Protein AF-A0A2S6UMK9-F1 (afdb_monomer_lite)

Secondary structure (DSSP, 8-state):
-HHHHHHHHHHHHHT--------------------EEE--SS-SEEEEEE--TT-S--TTS----HHHHHHHHHHTTTEEEEEE--SSGGGSS-HHHHS---

Radius of gyration: 27.1 Å; chains: 1; bounding box: 33×62×70 Å

pLDDT: mean 73.05, std 16.03, range [45.28, 96.38]

Structure (mmCIF, N/CA/C/O backbone):
data_AF-A0A2S6UMK9-F1
#
_entry.id   AF-A0A2S6UMK9-F1
#
loop_
_atom_site.group_PDB
_atom_site.id
_atom_site.type_symbol
_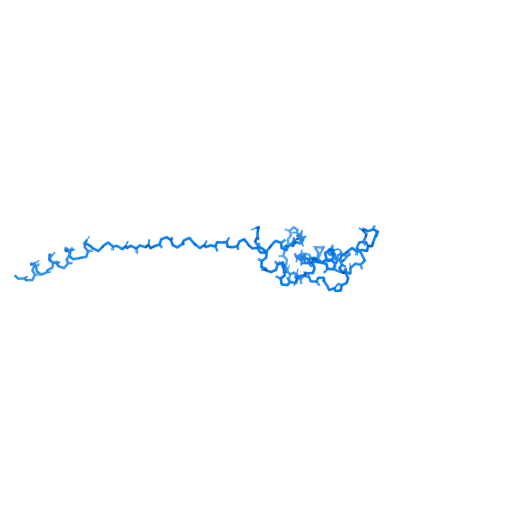atom_site.label_atom_id
_atom_site.label_alt_id
_atom_site.label_comp_id
_atom_site.label_asym_id
_atom_site.label_entity_id
_atom_site.label_seq_id
_atom_site.pdbx_PDB_ins_code
_atom_site.Cartn_x
_atom_site.Cartn_y
_atom_site.Cartn_z
_atom_site.occupancy
_atom_site.B_iso_or_equiv
_atom_site.auth_seq_id
_atom_site.auth_comp_id
_atom_site.auth_asym_id
_atom_site.auth_atom_id
_atom_site.pdbx_PDB_model_num
ATOM 1 N N . MET A 1 1 ? 13.849 49.118 50.073 1.00 61.38 1 MET A N 1
ATOM 2 C CA . MET A 1 1 ? 14.836 48.346 49.279 1.00 61.38 1 MET A CA 1
ATOM 3 C C . MET A 1 1 ? 14.235 47.095 48.632 1.00 61.38 1 MET A C 1
ATOM 5 O O . MET A 1 1 ? 14.249 47.032 47.413 1.00 61.38 1 MET A O 1
ATOM 9 N N . LYS A 1 2 ? 13.611 46.161 49.377 1.00 71.25 2 LYS A N 1
ATOM 10 C CA . LYS A 1 2 ? 12.993 44.938 48.800 1.00 71.25 2 LYS A CA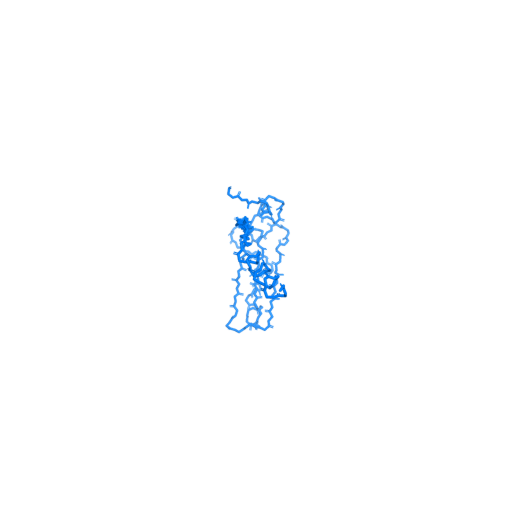 1
ATOM 11 C C . LYS A 1 2 ? 11.982 45.193 47.661 1.00 71.25 2 LYS A C 1
ATOM 13 O O . LYS A 1 2 ? 12.014 44.495 46.659 1.00 71.25 2 LYS A O 1
ATOM 18 N N . LYS A 1 3 ? 11.135 46.227 47.774 1.00 75.19 3 LYS A N 1
ATOM 19 C CA . LYS A 1 3 ? 10.144 46.592 46.736 1.00 75.19 3 LYS A CA 1
ATOM 20 C C . LYS A 1 3 ? 10.776 47.075 45.420 1.00 75.19 3 LYS A C 1
ATOM 22 O O . LYS A 1 3 ? 10.290 46.716 44.358 1.00 75.19 3 LYS A O 1
ATOM 27 N N . ILE 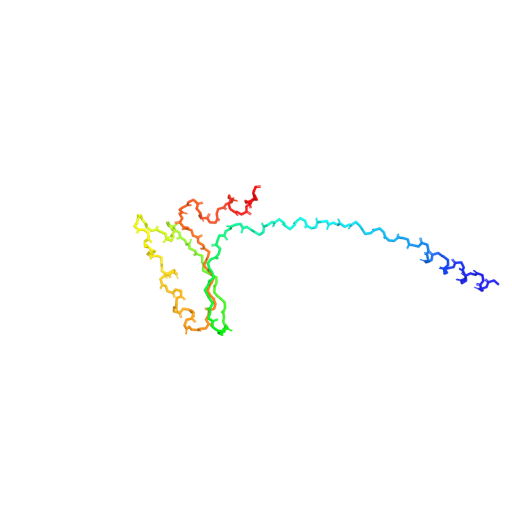A 1 4 ? 11.876 47.832 45.497 1.00 85.06 4 ILE A N 1
ATOM 28 C CA . ILE A 1 4 ? 12.653 48.251 44.316 1.00 85.06 4 ILE A CA 1
ATOM 29 C C . ILE A 1 4 ? 13.287 47.036 43.635 1.00 85.06 4 ILE A C 1
ATOM 31 O O . ILE A 1 4 ? 13.255 46.938 42.416 1.00 85.06 4 ILE A O 1
ATOM 35 N N . PHE A 1 5 ? 13.795 46.084 44.421 1.00 86.00 5 PHE A N 1
ATOM 36 C CA . PHE A 1 5 ? 14.397 44.865 43.885 1.00 86.00 5 PHE A CA 1
ATOM 37 C C . PHE A 1 5 ? 13.379 43.997 43.126 1.00 86.00 5 PHE A C 1
ATOM 39 O O . PHE A 1 5 ? 13.671 43.496 42.047 1.00 86.00 5 PHE A O 1
ATOM 46 N N . ILE A 1 6 ? 12.155 43.885 43.654 1.00 88.38 6 ILE A N 1
ATOM 47 C CA . ILE A 1 6 ? 11.048 43.177 42.994 1.00 88.38 6 ILE A CA 1
ATOM 48 C C . ILE A 1 6 ? 10.660 43.863 41.678 1.00 88.38 6 ILE A C 1
ATOM 50 O O . ILE A 1 6 ? 10.459 43.186 40.673 1.00 88.38 6 ILE A O 1
ATOM 54 N N . LEU A 1 7 ? 10.595 45.198 41.664 1.00 87.44 7 LEU A N 1
ATOM 55 C CA . LEU A 1 7 ? 10.259 45.958 40.459 1.00 87.44 7 LEU A CA 1
ATOM 56 C C . LEU A 1 7 ? 11.315 45.771 39.357 1.00 87.44 7 LEU A C 1
ATOM 58 O O . LEU A 1 7 ? 10.971 45.616 38.188 1.00 87.44 7 LEU A O 1
ATOM 62 N N . LEU A 1 8 ? 12.593 45.735 39.744 1.00 86.50 8 LEU A N 1
ATOM 63 C CA . LEU A 1 8 ? 13.709 45.523 38.824 1.00 86.50 8 LEU A CA 1
ATOM 64 C C . LEU A 1 8 ? 13.682 44.115 38.210 1.00 86.50 8 LEU A C 1
ATOM 66 O O . LEU A 1 8 ? 13.929 43.952 37.019 1.00 86.50 8 LEU A O 1
ATOM 70 N N . LEU A 1 9 ? 13.339 43.106 39.017 1.00 86.06 9 LEU A N 1
ATOM 71 C CA . LEU A 1 9 ? 13.215 41.721 38.565 1.00 86.06 9 LEU A CA 1
ATOM 72 C C . LEU A 1 9 ? 12.066 41.554 37.559 1.00 86.06 9 LEU A C 1
ATOM 74 O O . LEU A 1 9 ? 12.238 40.903 36.534 1.00 86.06 9 LEU A O 1
ATOM 78 N N . LEU A 1 10 ? 10.917 42.183 37.822 1.00 85.00 10 LEU A N 1
ATOM 79 C CA . LEU A 1 10 ? 9.769 42.191 36.907 1.00 85.00 10 LEU A CA 1
ATOM 80 C C . LEU A 1 10 ? 10.098 42.874 35.577 1.00 85.00 10 LEU A C 1
ATOM 82 O O . LEU A 1 10 ? 9.723 42.369 34.521 1.00 85.00 10 LEU A O 1
ATOM 86 N N . PHE A 1 11 ? 10.836 43.985 35.621 1.00 86.81 11 PHE A N 1
ATOM 87 C CA . PHE A 1 11 ? 11.269 44.682 34.412 1.00 86.81 11 PHE A CA 1
ATOM 88 C C . PHE A 1 11 ? 12.180 43.804 33.542 1.00 86.81 11 PHE A C 1
ATOM 90 O O . PHE A 1 11 ? 11.991 43.749 32.330 1.00 86.81 11 PHE A O 1
ATOM 97 N N . LEU A 1 12 ? 13.098 43.050 34.161 1.00 84.12 12 LEU A N 1
ATOM 98 C CA . LEU A 1 12 ? 14.010 42.146 33.452 1.00 84.12 12 LEU A CA 1
ATOM 99 C C . LEU A 1 12 ? 13.276 41.022 32.700 1.00 84.12 12 LEU A C 1
ATOM 101 O O . LEU A 1 12 ? 13.668 40.654 31.594 1.00 84.12 12 LEU A O 1
ATOM 105 N N . ILE A 1 13 ? 12.207 40.483 33.293 1.00 83.50 13 ILE A N 1
ATOM 106 C CA . ILE A 1 13 ? 11.418 39.396 32.697 1.00 83.50 13 ILE A CA 1
ATOM 107 C C . ILE A 1 13 ? 10.623 39.917 31.491 1.00 83.50 13 ILE A C 1
ATOM 109 O O . ILE A 1 13 ? 10.589 39.264 30.448 1.00 83.50 13 ILE A O 1
ATOM 113 N N . CYS A 1 14 ? 10.047 41.119 31.591 1.00 80.56 14 CYS A N 1
ATOM 114 C CA . CYS A 1 14 ? 9.252 41.718 30.514 1.00 80.56 14 CYS A CA 1
ATOM 115 C C . CYS A 1 14 ? 10.065 42.087 29.264 1.00 80.56 14 CYS A C 1
ATOM 117 O O . CYS A 1 14 ? 9.497 42.174 28.180 1.00 80.56 14 CYS A O 1
ATOM 119 N N . THR A 1 15 ? 11.378 42.300 29.384 1.00 80.31 15 THR A N 1
ATOM 120 C CA . THR A 1 15 ? 12.246 42.640 28.241 1.00 80.31 15 THR A CA 1
ATOM 121 C C . THR A 1 15 ? 12.813 41.424 27.505 1.00 80.31 15 THR A C 1
ATOM 123 O O . THR A 1 15 ? 13.562 41.587 26.542 1.00 80.31 15 THR A O 1
ATOM 126 N N . SER A 1 16 ? 12.483 40.204 27.938 1.00 77.44 16 SER A N 1
ATOM 127 C CA . SER A 1 16 ? 12.949 38.992 27.265 1.00 77.44 16 SER A CA 1
ATOM 128 C C . SER A 1 16 ? 12.184 38.776 25.952 1.00 77.44 16 SER A C 1
ATOM 130 O O . SER A 1 16 ? 11.027 38.365 25.928 1.00 77.44 16 SER A O 1
ATOM 132 N N . SER A 1 17 ? 12.833 39.079 24.827 1.00 75.62 17 SER A N 1
ATOM 133 C CA . SER A 1 17 ? 12.351 38.691 23.501 1.00 75.62 17 SER A CA 1
ATOM 134 C C . SER A 1 17 ? 12.923 37.314 23.172 1.00 75.62 17 SER A C 1
ATOM 136 O O . SER A 1 17 ? 14.136 37.123 23.133 1.00 75.62 17 SER A O 1
ATOM 138 N N . SER A 1 18 ? 12.047 36.328 22.987 1.00 71.25 18 SER A N 1
ATOM 139 C CA . SER A 1 18 ? 12.455 35.005 22.511 1.00 71.25 18 SER A CA 1
ATOM 140 C C . SER A 1 18 ? 12.411 35.016 20.990 1.00 71.25 18 SER A C 1
ATOM 142 O O . SER A 1 18 ? 11.342 35.186 20.408 1.00 71.25 18 SER A O 1
ATOM 144 N N . TYR A 1 19 ? 13.565 34.862 20.346 1.00 70.50 19 TYR A N 1
ATOM 145 C CA . TYR A 1 19 ? 13.634 34.665 18.904 1.00 70.50 19 TYR A CA 1
ATOM 146 C C . TYR A 1 19 ? 13.543 33.161 18.649 1.00 70.50 19 TYR A C 1
ATOM 148 O O . TYR A 1 19 ? 14.486 32.424 18.931 1.00 70.50 19 TYR A O 1
ATOM 156 N N . SER A 1 20 ? 12.384 32.686 18.196 1.00 59.19 20 SER A N 1
ATOM 157 C CA . SER A 1 20 ? 12.276 31.331 17.662 1.00 59.19 20 SER A CA 1
ATOM 158 C C . SER A 1 20 ? 12.570 31.430 16.177 1.00 59.19 20 SER A C 1
ATOM 160 O O . SER A 1 20 ? 11.781 32.023 15.445 1.00 59.19 20 SER A O 1
ATOM 162 N N . GLU A 1 21 ? 13.692 30.874 15.724 1.00 68.94 21 GLU A N 1
ATOM 163 C CA . GLU A 1 21 ? 13.856 30.631 14.293 1.00 68.94 21 GLU A CA 1
ATOM 164 C C . GLU A 1 21 ? 12.742 29.684 13.845 1.00 68.94 21 GLU A C 1
ATOM 166 O O . GLU A 1 21 ? 12.570 28.589 14.389 1.00 68.94 21 GLU A O 1
ATOM 171 N N . GLU A 1 22 ? 11.950 30.123 12.871 1.00 63.22 22 GLU A N 1
ATOM 172 C CA . GLU A 1 22 ? 11.034 29.251 12.155 1.00 63.22 22 GLU A CA 1
ATOM 173 C C . GLU A 1 22 ? 11.888 28.339 11.275 1.00 63.22 22 GLU A C 1
ATOM 175 O O . GLU A 1 22 ? 12.187 28.626 10.115 1.00 63.22 22 GLU A O 1
ATOM 180 N N . ILE A 1 23 ? 12.360 27.241 11.865 1.00 63.84 23 ILE A N 1
ATOM 181 C CA . ILE A 1 23 ? 12.985 26.176 11.099 1.00 63.84 23 ILE A CA 1
ATOM 182 C C . ILE A 1 23 ? 11.859 25.599 10.255 1.00 63.84 23 ILE A C 1
ATOM 184 O O . ILE A 1 23 ? 11.039 24.819 10.743 1.00 63.84 23 ILE A O 1
ATOM 188 N N . SER A 1 24 ? 11.808 26.004 8.986 1.00 54.25 24 SER A N 1
ATOM 189 C CA . SER A 1 24 ? 11.060 25.261 7.985 1.00 54.25 24 SER A CA 1
ATOM 190 C C . SER A 1 24 ? 11.609 23.840 8.028 1.00 54.25 24 SER A C 1
ATOM 192 O O . SER A 1 24 ? 12.715 23.546 7.569 1.00 54.25 24 SER A O 1
ATOM 194 N N . VAL A 1 25 ? 10.877 22.951 8.699 1.00 52.25 25 VAL A N 1
ATOM 195 C CA . VAL A 1 25 ? 11.142 21.526 8.615 1.00 52.25 25 VAL A CA 1
ATOM 196 C C . VAL A 1 25 ? 10.946 21.240 7.143 1.00 52.25 25 VAL A C 1
ATOM 198 O O . VAL A 1 25 ? 9.815 21.266 6.659 1.00 52.25 25 VAL A O 1
ATOM 201 N N . PHE A 1 26 ? 12.053 21.075 6.416 1.00 48.91 26 PHE A N 1
ATOM 202 C CA . PHE A 1 26 ? 12.032 20.591 5.050 1.00 48.91 26 PHE A CA 1
ATOM 203 C C . PHE A 1 26 ? 11.298 19.262 5.126 1.00 48.91 26 PHE A C 1
ATOM 205 O O . PHE A 1 26 ? 11.862 18.233 5.501 1.00 48.91 26 PHE A O 1
ATOM 212 N N . ASN A 1 27 ? 10.000 19.312 4.845 1.00 50.41 27 ASN A N 1
ATOM 213 C CA . ASN A 1 27 ? 9.137 18.161 4.760 1.00 50.41 27 ASN A CA 1
ATOM 214 C C . ASN A 1 27 ? 9.513 17.534 3.426 1.00 50.41 27 ASN A C 1
ATOM 216 O O . ASN A 1 27 ? 8.846 17.731 2.413 1.00 50.41 27 ASN A O 1
ATOM 220 N N . LYS A 1 28 ? 10.713 16.940 3.392 1.00 50.31 28 LYS A N 1
ATOM 221 C CA . LYS A 1 28 ? 11.260 16.292 2.218 1.00 50.31 28 LYS A CA 1
ATOM 222 C C . LYS A 1 28 ? 10.238 15.228 1.895 1.00 50.31 28 LYS A C 1
ATOM 224 O O . LYS A 1 28 ? 10.081 14.286 2.671 1.00 50.31 28 LYS A O 1
ATOM 229 N N . SER A 1 29 ? 9.483 15.504 0.834 1.00 51.12 29 SER A N 1
ATOM 230 C CA . SER A 1 29 ? 8.385 14.697 0.341 1.00 51.12 29 SER A CA 1
ATOM 231 C C . SER A 1 29 ? 8.712 13.235 0.577 1.00 51.12 29 SER A C 1
ATOM 233 O O . SER A 1 29 ? 9.724 12.725 0.092 1.00 51.12 29 SER A O 1
ATOM 235 N N . ILE A 1 30 ? 7.884 12.611 1.407 1.00 56.00 30 ILE A N 1
ATOM 236 C CA . ILE A 1 30 ? 7.824 11.174 1.631 1.00 56.00 30 ILE A CA 1
ATOM 237 C C . ILE A 1 30 ? 8.045 10.497 0.272 1.00 56.00 30 ILE A C 1
ATOM 239 O O . ILE A 1 30 ? 7.426 10.901 -0.710 1.00 56.00 30 ILE A O 1
ATOM 243 N N . SER A 1 31 ? 8.986 9.551 0.216 1.00 53.62 31 SER A N 1
ATOM 244 C CA . SER A 1 31 ? 9.402 8.845 -1.004 1.00 53.62 31 SER A CA 1
ATOM 245 C C . SER A 1 31 ? 8.237 8.600 -1.974 1.00 53.62 31 SER A C 1
ATOM 247 O O . SER A 1 31 ? 7.205 8.070 -1.568 1.00 53.62 31 SER A O 1
ATOM 249 N N . GLU A 1 32 ? 8.427 8.915 -3.260 1.00 59.53 32 GLU A N 1
ATOM 250 C CA . GLU A 1 32 ? 7.442 8.703 -4.339 1.00 59.53 32 GLU A CA 1
ATOM 251 C C . GLU A 1 32 ? 7.165 7.219 -4.646 1.00 59.53 32 GLU A C 1
ATOM 253 O O . GLU A 1 32 ? 6.544 6.893 -5.656 1.00 59.53 32 GLU A O 1
ATOM 258 N N . LEU A 1 33 ? 7.631 6.294 -3.799 1.00 62.69 33 LEU A N 1
ATOM 259 C CA . LEU A 1 33 ? 7.328 4.873 -3.918 1.00 62.69 33 LEU A CA 1
ATOM 260 C C . LEU A 1 33 ? 5.801 4.686 -3.913 1.00 62.69 33 LEU A C 1
ATOM 262 O O . LEU A 1 33 ? 5.162 4.947 -2.891 1.00 62.69 33 LEU A O 1
ATOM 266 N N . PRO A 1 34 ? 5.194 4.221 -5.020 1.00 65.81 34 PRO A N 1
ATOM 267 C CA . PRO A 1 34 ? 3.744 4.168 -5.128 1.00 65.81 34 PRO A CA 1
ATOM 268 C C . PRO A 1 34 ? 3.188 3.045 -4.248 1.00 65.81 34 PRO A C 1
ATOM 270 O O . PRO A 1 34 ? 3.111 1.903 -4.671 1.00 65.81 34 PRO A O 1
ATOM 273 N N . ILE A 1 35 ? 2.806 3.316 -3.002 1.00 72.88 35 ILE A N 1
ATOM 274 C CA . ILE A 1 35 ? 2.245 2.282 -2.118 1.00 72.88 35 ILE A CA 1
ATOM 275 C C . ILE A 1 35 ? 0.795 2.006 -2.526 1.00 72.88 35 ILE A C 1
ATOM 277 O O . ILE A 1 35 ? -0.052 2.898 -2.504 1.00 72.88 35 ILE A O 1
ATOM 281 N N . HIS A 1 36 ? 0.475 0.750 -2.841 1.00 79.69 36 HIS A N 1
ATOM 282 C CA . HIS A 1 36 ? -0.903 0.345 -3.108 1.00 79.69 36 HIS A CA 1
ATO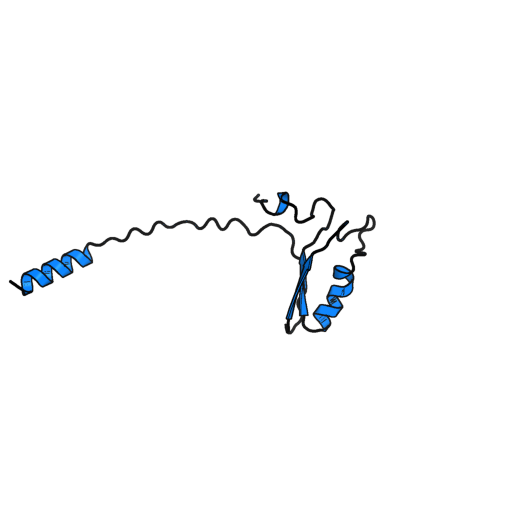M 283 C C . HIS A 1 36 ? -1.590 -0.074 -1.825 1.00 79.69 36 HIS A C 1
ATOM 285 O O . HIS A 1 36 ? -1.248 -1.093 -1.229 1.00 79.69 36 HIS A O 1
ATOM 291 N N . ILE A 1 37 ? -2.602 0.688 -1.440 1.00 85.81 37 ILE A N 1
ATOM 292 C CA . ILE A 1 37 ? -3.362 0.446 -0.223 1.00 85.81 37 ILE A CA 1
ATOM 293 C C . ILE A 1 37 ? -4.699 -0.185 -0.606 1.00 85.81 37 ILE A C 1
ATOM 295 O O . ILE A 1 37 ? -5.382 0.278 -1.516 1.00 85.81 37 ILE A O 1
ATOM 299 N N . THR A 1 38 ? -5.066 -1.280 0.055 1.00 87.88 38 THR A N 1
ATOM 300 C CA . THR A 1 38 ? -6.411 -1.861 -0.023 1.00 87.88 38 THR A CA 1
ATOM 301 C C . THR A 1 38 ? -6.935 -2.034 1.396 1.00 87.88 38 THR A C 1
ATOM 303 O O . THR A 1 38 ? -6.306 -2.713 2.210 1.00 87.88 38 THR A O 1
ATOM 306 N N . LEU A 1 39 ? -8.055 -1.380 1.698 1.00 92.00 39 LEU A N 1
ATOM 307 C CA . LEU A 1 39 ? -8.612 -1.307 3.046 1.00 92.00 39 LEU A CA 1
ATOM 308 C C . LEU A 1 39 ? -9.942 -2.069 3.128 1.00 92.00 39 LEU A C 1
ATOM 310 O O . LEU A 1 39 ? -10.750 -1.951 2.205 1.00 92.00 39 LEU A O 1
ATOM 314 N N . PRO A 1 40 ? -10.179 -2.827 4.210 1.00 93.25 40 PRO A N 1
ATOM 315 C CA . PRO A 1 40 ? -11.506 -3.314 4.576 1.00 93.25 40 PRO A CA 1
ATOM 316 C C . PRO A 1 40 ? -12.337 -2.214 5.251 1.00 93.25 40 PRO A C 1
ATOM 318 O O . PRO A 1 40 ? -11.794 -1.209 5.708 1.00 93.25 40 PRO A O 1
ATOM 321 N N . GLU A 1 41 ? -13.648 -2.433 5.381 1.00 91.81 41 GLU A N 1
ATOM 322 C CA . GLU A 1 41 ? -14.546 -1.525 6.116 1.00 91.81 41 GLU A CA 1
ATOM 323 C C . GLU A 1 41 ? -14.191 -1.436 7.608 1.00 91.81 41 GLU A C 1
ATOM 325 O O . GLU A 1 41 ? -14.294 -0.373 8.221 1.00 91.81 41 GLU A O 1
ATOM 330 N N . LYS A 1 42 ? -13.727 -2.547 8.193 1.00 93.25 42 LYS A N 1
ATOM 331 C CA . LYS A 1 42 ? -13.239 -2.624 9.571 1.00 93.25 42 LYS A CA 1
ATOM 332 C C . LYS A 1 42 ? -11.831 -3.203 9.579 1.00 93.25 42 LYS A C 1
ATOM 334 O O . LYS A 1 42 ? -11.599 -4.260 9.012 1.00 93.25 42 LYS A O 1
ATOM 339 N N . ILE A 1 43 ? -10.891 -2.538 10.249 1.00 94.94 43 ILE A N 1
ATOM 340 C CA . ILE A 1 43 ? -9.488 -2.975 10.309 1.00 94.94 43 ILE A CA 1
ATOM 341 C C . ILE A 1 43 ? -9.226 -3.685 11.643 1.00 94.94 43 ILE A C 1
ATOM 343 O O . ILE A 1 43 ? -9.352 -3.085 12.708 1.00 94.94 43 ILE A O 1
ATOM 347 N N . LYS A 1 44 ? -8.840 -4.962 11.581 1.00 96.38 44 LYS A N 1
ATOM 348 C CA . LYS A 1 44 ? -8.368 -5.777 12.715 1.00 96.38 44 LYS A CA 1
ATOM 349 C C . LYS A 1 44 ? -6.844 -5.854 12.787 1.00 96.38 44 LYS A C 1
ATOM 351 O O . LYS A 1 44 ? -6.294 -5.976 13.877 1.00 96.38 44 LYS A O 1
ATOM 356 N N . ALA A 1 45 ? -6.165 -5.800 11.642 1.00 94.38 45 ALA A N 1
ATOM 357 C CA . ALA A 1 45 ? -4.707 -5.841 11.554 1.00 94.38 45 ALA A CA 1
ATOM 358 C C . ALA A 1 45 ? -4.196 -5.118 10.301 1.00 94.38 45 ALA A C 1
ATOM 360 O O . ALA A 1 45 ? -4.955 -4.865 9.368 1.00 94.38 45 ALA A O 1
ATOM 361 N N . ASN A 1 46 ? -2.894 -4.829 10.276 1.00 94.12 46 ASN A N 1
ATOM 362 C CA . ASN A 1 46 ? -2.201 -4.222 9.142 1.00 94.12 46 ASN A CA 1
ATOM 363 C C . ASN A 1 46 ? -1.122 -5.177 8.624 1.00 94.12 46 ASN A C 1
ATOM 365 O O . ASN A 1 46 ? -0.346 -5.717 9.411 1.00 94.12 46 ASN A O 1
ATOM 369 N N . VAL A 1 47 ? -1.044 -5.353 7.306 1.00 92.75 47 VAL A N 1
ATOM 370 C CA . VAL A 1 47 ? -0.000 -6.138 6.638 1.00 92.75 47 VAL A CA 1
ATOM 371 C C . VAL A 1 47 ? 0.723 -5.270 5.624 1.00 92.75 47 VAL A C 1
ATOM 373 O O . VAL A 1 47 ? 0.112 -4.725 4.707 1.00 92.75 47 VAL A O 1
ATOM 376 N N . ILE A 1 48 ? 2.045 -5.198 5.770 1.00 89.75 48 ILE A N 1
ATOM 377 C CA . ILE A 1 48 ? 2.940 -4.565 4.805 1.00 89.75 48 ILE A CA 1
ATOM 378 C C . ILE A 1 48 ? 3.568 -5.665 3.954 1.00 89.75 48 ILE A C 1
ATOM 380 O O . ILE A 1 48 ? 4.336 -6.495 4.437 1.00 89.75 48 ILE A O 1
ATOM 384 N N . ALA A 1 49 ? 3.220 -5.674 2.676 1.00 86.06 49 ALA A N 1
ATOM 385 C CA . ALA A 1 49 ? 3.671 -6.634 1.690 1.00 86.06 49 ALA A CA 1
ATOM 386 C C . ALA A 1 49 ? 4.708 -5.986 0.765 1.00 86.06 49 ALA A C 1
ATOM 388 O O . ALA A 1 49 ? 4.457 -4.945 0.161 1.00 86.06 49 ALA A O 1
ATOM 389 N N . ILE A 1 50 ? 5.871 -6.622 0.632 1.00 83.50 50 ILE A N 1
ATOM 390 C CA . ILE A 1 50 ? 6.977 -6.141 -0.202 1.00 83.50 50 ILE A CA 1
ATOM 391 C C . ILE A 1 50 ? 7.152 -7.106 -1.373 1.00 83.50 50 ILE A C 1
ATOM 393 O O . ILE A 1 50 ? 7.400 -8.298 -1.179 1.00 83.50 50 ILE A O 1
ATOM 397 N N . VAL A 1 51 ? 7.021 -6.605 -2.603 1.00 77.31 51 VAL A N 1
ATOM 398 C CA . VAL A 1 51 ? 7.186 -7.430 -3.806 1.00 77.31 51 VAL A CA 1
ATOM 399 C C . VAL A 1 51 ? 8.670 -7.668 -4.103 1.00 77.31 51 VAL A C 1
ATOM 401 O O . VAL A 1 51 ? 9.383 -6.777 -4.561 1.00 77.31 51 VAL A O 1
ATOM 404 N N . GLY A 1 52 ? 9.131 -8.903 -3.900 1.00 70.12 52 GLY A N 1
ATOM 405 C CA . GLY A 1 52 ? 10.458 -9.352 -4.335 1.00 70.12 52 GLY A CA 1
ATOM 406 C C . GLY A 1 52 ? 10.523 -9.777 -5.813 1.00 70.12 52 GLY A C 1
ATOM 407 O O . GLY A 1 52 ? 9.505 -10.021 -6.464 1.00 70.12 52 GLY A O 1
ATOM 408 N N . GLY A 1 53 ? 11.742 -9.931 -6.340 1.00 68.94 53 GLY A N 1
ATOM 409 C CA . GLY A 1 53 ? 11.998 -10.560 -7.644 1.00 68.94 53 GLY A CA 1
ATOM 410 C C . GLY A 1 53 ? 11.716 -9.672 -8.864 1.00 68.94 53 GLY A C 1
ATOM 411 O O . GLY A 1 53 ? 12.026 -8.487 -8.865 1.00 68.94 53 GLY A O 1
ATOM 412 N N . LYS A 1 54 ? 11.172 -10.264 -9.941 1.00 63.06 54 LYS A N 1
ATOM 413 C CA . LYS A 1 54 ? 10.909 -9.581 -11.230 1.00 63.06 54 LYS A CA 1
ATOM 414 C C . LYS A 1 54 ? 9.775 -8.549 -11.177 1.00 63.06 54 LYS A C 1
ATOM 416 O O . LYS A 1 54 ? 9.569 -7.856 -12.170 1.00 63.06 54 LYS A O 1
ATOM 421 N N . GLY A 1 55 ? 9.066 -8.454 -10.054 1.00 67.19 55 GLY A N 1
ATOM 422 C CA . GLY A 1 55 ? 8.051 -7.436 -9.857 1.00 67.19 55 GLY A CA 1
ATOM 423 C C . GLY A 1 55 ? 6.602 -7.887 -10.019 1.00 67.19 55 GLY A C 1
ATOM 424 O O . GLY A 1 55 ? 6.286 -9.079 -9.981 1.00 67.19 55 GLY A O 1
ATOM 425 N N . VAL A 1 56 ? 5.712 -6.899 -10.153 1.00 65.44 56 VAL A N 1
ATOM 426 C CA . VAL A 1 56 ? 4.254 -7.075 -10.220 1.00 65.44 56 VAL A CA 1
ATOM 427 C C . VAL A 1 56 ? 3.765 -7.348 -11.645 1.00 65.44 56 VAL A C 1
ATOM 429 O O . VAL A 1 56 ? 2.743 -8.006 -11.777 1.00 65.44 56 VAL A O 1
ATOM 432 N N . ASN A 1 57 ? 4.474 -6.926 -12.700 1.00 59.06 57 ASN A N 1
ATOM 433 C CA . ASN A 1 57 ? 4.074 -7.168 -14.094 1.00 59.06 57 ASN A CA 1
ATOM 434 C C . ASN A 1 57 ? 4.859 -8.309 -14.753 1.00 59.06 57 ASN A C 1
ATOM 436 O O . ASN A 1 57 ? 6.082 -8.391 -14.655 1.00 59.06 57 ASN A O 1
ATOM 440 N N . ASN A 1 58 ? 4.156 -9.152 -15.510 1.00 53.19 58 ASN A N 1
ATOM 441 C CA . ASN A 1 58 ? 4.743 -9.882 -16.634 1.00 53.19 58 ASN A CA 1
ATOM 442 C C . ASN A 1 58 ? 4.533 -9.065 -17.928 1.00 53.19 58 ASN A C 1
ATOM 444 O O . ASN A 1 58 ? 3.751 -8.115 -17.941 1.00 53.19 58 ASN A O 1
ATOM 448 N N . ALA A 1 59 ? 5.216 -9.419 -19.023 1.00 46.69 59 ALA A N 1
ATOM 449 C CA . ALA A 1 59 ? 5.157 -8.704 -20.311 1.00 46.69 59 ALA A CA 1
ATOM 450 C C . ALA A 1 59 ? 3.738 -8.563 -20.917 1.00 46.69 59 ALA A C 1
ATOM 452 O O . ALA A 1 59 ? 3.559 -7.858 -21.902 1.00 46.69 59 ALA A O 1
ATOM 453 N N . MET A 1 60 ? 2.735 -9.214 -20.320 1.00 48.47 60 MET A N 1
ATOM 454 C CA . MET A 1 60 ? 1.330 -9.208 -20.728 1.00 48.47 60 MET A CA 1
ATOM 455 C C . MET A 1 60 ? 0.416 -8.386 -19.797 1.00 48.47 60 MET A C 1
ATOM 457 O O . MET A 1 60 ? -0.802 -8.438 -19.941 1.00 48.47 60 MET A O 1
ATOM 461 N N . GLY A 1 61 ? 0.964 -7.664 -18.811 1.00 51.72 61 GLY A N 1
ATOM 462 C CA . GLY A 1 61 ? 0.197 -6.773 -17.928 1.00 51.72 61 GLY A CA 1
ATOM 463 C C . GLY A 1 61 ? -0.657 -7.462 -16.853 1.00 51.72 61 GLY A C 1
ATOM 464 O O . GLY A 1 61 ? -1.396 -6.786 -16.142 1.00 51.72 61 GLY A O 1
ATOM 465 N N . LYS A 1 62 ? -0.569 -8.793 -16.689 1.00 56.97 62 LYS A N 1
ATOM 466 C CA . LYS A 1 62 ? -1.233 -9.523 -15.594 1.00 56.97 62 LYS A CA 1
ATOM 467 C C . LYS A 1 62 ? -0.238 -9.841 -14.486 1.00 56.97 62 LYS A C 1
ATOM 469 O O . LYS A 1 62 ? 0.794 -10.464 -14.722 1.00 56.97 62 LYS A O 1
ATOM 474 N N . SER A 1 63 ? -0.561 -9.481 -13.247 1.00 63.22 63 SER A N 1
ATOM 475 C CA . SER A 1 63 ? 0.306 -9.838 -12.129 1.00 63.22 63 SER A CA 1
ATOM 476 C C . SER A 1 63 ? 0.206 -11.315 -11.765 1.00 63.22 63 SER A C 1
ATOM 478 O O . SER A 1 63 ? -0.813 -11.773 -11.254 1.00 63.22 63 SER A O 1
ATOM 480 N N . ASN A 1 64 ? 1.300 -12.052 -11.964 1.00 69.00 64 ASN A N 1
ATOM 481 C CA . ASN A 1 64 ? 1.472 -13.394 -11.399 1.00 69.00 64 ASN A CA 1
ATOM 482 C C . ASN A 1 64 ? 1.987 -13.357 -9.949 1.00 69.00 64 ASN A C 1
ATOM 484 O O . ASN A 1 64 ? 2.259 -14.408 -9.370 1.00 69.00 64 ASN A O 1
ATOM 488 N N . ASN A 1 65 ? 2.138 -12.171 -9.350 1.00 78.38 65 ASN A N 1
ATOM 489 C CA . ASN A 1 65 ? 2.645 -12.052 -7.994 1.00 78.38 65 ASN A CA 1
ATOM 490 C C . ASN A 1 65 ? 1.611 -12.566 -6.979 1.00 78.38 65 ASN A C 1
ATOM 492 O O . ASN A 1 65 ? 0.448 -12.155 -6.984 1.00 78.38 65 ASN A O 1
ATOM 496 N N . TYR A 1 66 ? 2.051 -13.458 -6.089 1.00 82.50 66 TYR A N 1
ATOM 497 C CA . TYR A 1 66 ? 1.195 -14.057 -5.066 1.00 82.50 66 TYR A CA 1
ATOM 498 C C . TYR A 1 66 ? 0.530 -13.003 -4.170 1.00 82.50 66 TYR A C 1
ATOM 500 O O . TYR A 1 66 ? -0.670 -13.093 -3.917 1.00 82.50 66 TYR A O 1
ATOM 508 N N . LEU A 1 67 ? 1.281 -11.990 -3.729 1.00 85.69 67 LEU A N 1
ATOM 509 C CA . LEU A 1 67 ? 0.789 -10.944 -2.828 1.00 85.69 67 LEU A CA 1
ATOM 510 C C . LEU A 1 67 ? -0.303 -10.111 -3.504 1.00 85.69 67 LEU A C 1
ATOM 512 O O . LEU A 1 67 ? -1.336 -9.837 -2.902 1.00 85.69 67 LEU A O 1
ATOM 516 N N . THR A 1 68 ? -0.127 -9.781 -4.784 1.00 82.19 68 THR A N 1
ATOM 517 C CA . THR A 1 68 ? -1.137 -9.049 -5.561 1.00 82.19 68 THR A CA 1
ATOM 518 C C . THR A 1 68 ? -2.406 -9.867 -5.773 1.00 82.19 68 THR A C 1
ATOM 520 O O . THR A 1 68 ? -3.504 -9.335 -5.625 1.00 82.19 68 THR A O 1
ATOM 523 N N . ARG A 1 69 ? -2.274 -11.161 -6.086 1.00 85.00 69 ARG A N 1
ATOM 524 C CA . ARG A 1 69 ? -3.422 -12.049 -6.331 1.00 85.00 69 ARG A CA 1
ATOM 525 C C . ARG A 1 69 ? -4.230 -12.346 -5.070 1.00 85.00 69 ARG A C 1
ATOM 527 O O . ARG A 1 69 ? -5.438 -12.525 -5.163 1.00 85.00 69 ARG A O 1
ATOM 534 N N . ASN A 1 70 ? -3.575 -12.393 -3.912 1.00 87.88 70 ASN A N 1
ATOM 535 C CA . ASN A 1 70 ? -4.206 -12.770 -2.647 1.00 87.88 70 ASN A CA 1
ATOM 536 C C . ASN A 1 70 ? -4.581 -11.579 -1.759 1.00 87.88 70 ASN A C 1
ATOM 538 O O . ASN A 1 70 ? -5.124 -11.802 -0.682 1.00 87.88 70 ASN A O 1
ATOM 542 N N . LYS A 1 71 ? -4.349 -10.328 -2.184 1.00 88.44 71 LYS A N 1
ATOM 543 C CA . LYS A 1 71 ? -4.670 -9.135 -1.378 1.00 88.44 71 LYS A CA 1
ATOM 544 C C . LYS A 1 71 ? -6.120 -9.124 -0.872 1.00 88.44 71 LYS A C 1
ATOM 546 O O . LYS A 1 71 ? -6.368 -8.765 0.273 1.00 88.44 71 LYS A O 1
ATOM 551 N N . ASN A 1 72 ? -7.061 -9.597 -1.694 1.00 91.25 72 ASN A N 1
ATOM 552 C CA . ASN A 1 72 ? -8.477 -9.642 -1.335 1.00 91.25 72 ASN A CA 1
ATOM 553 C C . ASN A 1 72 ? -8.750 -10.647 -0.207 1.00 91.25 72 ASN A C 1
ATOM 555 O O . ASN A 1 72 ? -9.652 -10.415 0.580 1.00 91.25 72 ASN A O 1
ATOM 559 N N . ASN A 1 73 ? -7.958 -11.715 -0.062 1.00 94.25 73 ASN A N 1
ATOM 560 C CA . ASN A 1 73 ? -8.123 -12.669 1.041 1.00 94.25 73 ASN A CA 1
ATOM 561 C C . ASN A 1 73 ? -7.782 -12.026 2.395 1.00 94.25 73 ASN A C 1
ATOM 563 O O . ASN A 1 73 ? -8.462 -12.285 3.386 1.00 94.25 73 ASN A O 1
ATOM 567 N N . PHE A 1 74 ? -6.766 -11.156 2.430 1.00 93.62 74 PHE A N 1
ATOM 568 C CA . PHE A 1 74 ? -6.429 -10.364 3.618 1.00 93.62 74 PHE A CA 1
ATOM 569 C C . PHE A 1 74 ? -7.537 -9.359 3.936 1.00 93.62 74 PHE A C 1
ATOM 571 O O . PHE A 1 74 ? -8.034 -9.323 5.057 1.00 93.62 74 PHE A O 1
ATOM 578 N N . VAL A 1 75 ? -7.976 -8.601 2.931 1.00 93.88 75 VAL A N 1
ATOM 579 C CA . VAL A 1 75 ? -9.018 -7.577 3.097 1.00 93.88 75 VAL A CA 1
ATOM 580 C C . VAL A 1 75 ? -10.350 -8.201 3.524 1.00 93.88 75 VAL A C 1
ATOM 582 O O . VAL A 1 75 ? -10.961 -7.726 4.471 1.00 93.88 75 VAL A O 1
ATOM 585 N N . ASN A 1 76 ? -10.749 -9.330 2.936 1.00 95.12 76 ASN A N 1
ATOM 586 C CA . ASN A 1 76 ? -11.943 -10.084 3.345 1.00 95.12 76 ASN A CA 1
ATOM 587 C C . ASN A 1 76 ? -11.846 -10.646 4.776 1.00 95.12 76 ASN A C 1
ATOM 589 O O . ASN A 1 76 ? -12.853 -11.060 5.341 1.00 95.12 76 ASN A O 1
ATOM 593 N N . SER A 1 77 ? -10.643 -10.676 5.35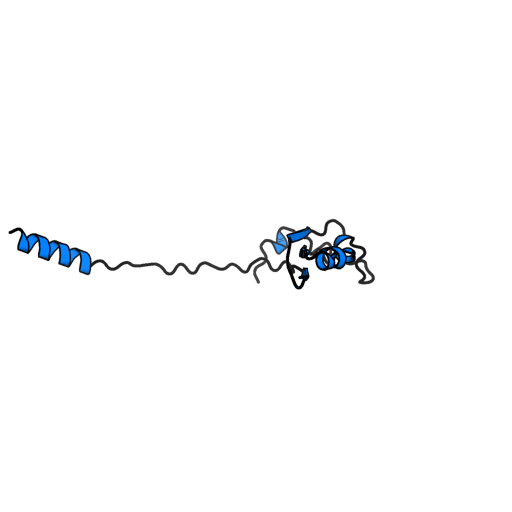5 1.00 95.00 77 SER A N 1
ATOM 594 C CA . SER A 1 77 ? -10.387 -11.069 6.744 1.00 95.00 77 SER A CA 1
ATOM 595 C C . SER A 1 77 ? -10.230 -9.857 7.674 1.00 95.00 77 SER A C 1
ATOM 597 O O . SER A 1 77 ? -9.700 -10.005 8.776 1.00 95.00 77 SER A O 1
ATOM 599 N N . ASP A 1 78 ? -10.665 -8.666 7.244 1.00 96.19 78 ASP A N 1
ATOM 600 C CA . ASP A 1 78 ? -10.528 -7.391 7.960 1.00 96.19 78 ASP A CA 1
ATOM 601 C C . ASP A 1 78 ? -9.065 -6.963 8.193 1.00 96.19 78 ASP A C 1
ATOM 603 O O . ASP A 1 78 ? -8.731 -6.302 9.178 1.00 96.19 78 ASP A O 1
ATOM 607 N N . ILE A 1 79 ? -8.156 -7.329 7.289 1.00 95.56 79 ILE A N 1
ATOM 608 C CA . ILE A 1 79 ? -6.743 -6.941 7.359 1.00 95.56 79 ILE A CA 1
ATOM 609 C C . ILE A 1 79 ? -6.463 -5.867 6.306 1.00 95.56 79 ILE A C 1
ATOM 611 O O . ILE A 1 79 ? -6.604 -6.105 5.106 1.00 95.56 79 ILE A O 1
ATOM 615 N N . ALA A 1 80 ? -6.027 -4.687 6.749 1.00 93.88 80 ALA A N 1
ATOM 616 C CA . ALA A 1 80 ? -5.553 -3.629 5.867 1.00 93.88 80 ALA A CA 1
ATOM 617 C C . ALA A 1 80 ? -4.252 -4.057 5.180 1.00 93.88 80 ALA A C 1
ATOM 619 O O . ALA A 1 80 ? -3.304 -4.499 5.835 1.00 93.88 80 ALA A O 1
ATOM 620 N N . PHE A 1 81 ? -4.210 -3.935 3.856 1.00 92.75 81 PHE A N 1
ATOM 621 C CA . PHE A 1 81 ? -3.124 -4.461 3.040 1.00 92.75 81 PHE A CA 1
ATOM 622 C C . PHE A 1 81 ? -2.393 -3.336 2.307 1.00 92.75 81 PHE A C 1
ATOM 624 O O . PHE A 1 81 ? -2.969 -2.642 1.468 1.00 92.75 81 PHE A O 1
ATOM 631 N N . TYR A 1 82 ? -1.105 -3.190 2.608 1.00 90.00 82 TYR A N 1
ATOM 632 C CA . TYR A 1 82 ? -0.210 -2.192 2.032 1.00 90.00 82 TYR A CA 1
ATOM 633 C C . TYR A 1 82 ? 0.814 -2.911 1.163 1.00 90.00 82 TYR A C 1
ATOM 635 O O . TYR A 1 82 ? 1.676 -3.618 1.675 1.00 90.00 82 TYR A O 1
ATOM 643 N N . LEU A 1 83 ? 0.729 -2.753 -0.152 1.00 84.44 83 LEU A N 1
ATOM 644 C CA . LEU A 1 83 ? 1.634 -3.388 -1.098 1.00 84.44 83 LEU A CA 1
ATOM 645 C C . LEU A 1 83 ? 2.641 -2.369 -1.625 1.00 84.44 83 LEU A C 1
ATOM 647 O O . LEU A 1 83 ? 2.285 -1.460 -2.372 1.00 84.44 83 LEU A O 1
ATOM 651 N N . PHE A 1 84 ? 3.907 -2.568 -1.277 1.00 80.88 84 PHE A N 1
ATOM 652 C CA . PHE A 1 84 ? 5.030 -1.845 -1.857 1.00 80.88 84 PHE A CA 1
ATOM 653 C C . PHE A 1 84 ? 5.386 -2.494 -3.195 1.00 80.88 84 PHE A C 1
ATOM 655 O O . PHE A 1 84 ? 5.765 -3.676 -3.222 1.00 80.88 84 PHE A O 1
ATOM 662 N N . PRO A 1 85 ? 5.220 -1.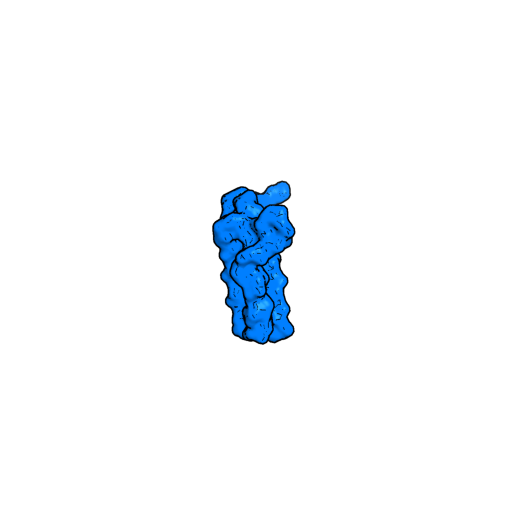776 -4.316 1.00 69.88 85 PRO A N 1
ATOM 663 C CA . PRO A 1 85 ? 5.365 -2.377 -5.616 1.00 69.88 85 PRO A CA 1
ATOM 664 C C . PRO A 1 85 ? 6.825 -2.507 -6.015 1.00 69.88 85 PRO A C 1
ATOM 666 O O . PRO A 1 85 ? 7.741 -1.885 -5.487 1.00 69.88 85 PRO A O 1
ATOM 669 N N . ASN A 1 86 ? 6.970 -3.324 -7.041 1.00 63.34 86 ASN A N 1
ATOM 670 C CA . ASN A 1 86 ? 8.122 -3.403 -7.906 1.00 63.34 86 ASN A CA 1
ATOM 671 C C . ASN A 1 86 ? 7.522 -3.564 -9.314 1.00 63.34 86 ASN A C 1
ATOM 673 O O . ASN A 1 86 ? 7.431 -4.676 -9.819 1.00 63.34 86 ASN A O 1
ATOM 677 N N . PHE A 1 87 ? 6.869 -2.532 -9.875 1.00 55.59 87 PHE A N 1
ATOM 678 C CA . PHE A 1 87 ? 6.082 -2.679 -11.124 1.00 55.59 87 PHE A CA 1
ATOM 679 C C . PHE A 1 87 ? 6.932 -3.128 -12.305 1.00 55.59 87 PHE A C 1
ATOM 681 O O . PHE A 1 87 ? 6.476 -3.912 -13.140 1.00 55.59 87 PHE A O 1
ATOM 688 N N . LYS A 1 88 ? 8.179 -2.674 -12.324 1.00 55.31 88 LYS A N 1
ATOM 689 C CA . LYS A 1 88 ? 9.262 -3.109 -13.199 1.00 55.31 88 LYS A CA 1
ATOM 690 C C . LYS A 1 88 ? 10.507 -3.280 -12.342 1.00 55.31 88 LYS A C 1
ATOM 692 O O . LYS A 1 88 ? 10.621 -2.618 -11.323 1.00 55.31 88 LYS A O 1
ATOM 697 N N . LYS A 1 89 ? 11.494 -4.060 -12.799 1.00 55.28 89 LYS A N 1
ATOM 698 C CA . LYS A 1 89 ? 12.797 -4.207 -12.113 1.00 55.28 89 LYS A CA 1
ATOM 699 C C . LYS A 1 89 ? 13.446 -2.850 -11.760 1.00 55.28 89 LYS A C 1
ATOM 701 O O . LYS A 1 89 ? 14.148 -2.771 -10.756 1.00 55.28 89 LYS A O 1
ATOM 706 N N . SER A 1 90 ? 13.201 -1.801 -12.553 1.00 53.34 90 SER A N 1
ATOM 707 C CA . SER A 1 90 ? 13.621 -0.415 -12.283 1.00 53.34 90 SER A CA 1
ATOM 708 C C . SER A 1 90 ? 12.962 0.204 -11.050 1.00 53.34 90 SER A C 1
ATOM 710 O O . SER A 1 90 ? 13.622 0.945 -10.336 1.00 53.34 90 SER A O 1
ATOM 712 N N . ASP A 1 91 ? 11.709 -0.157 -10.775 1.00 52.41 91 ASP A N 1
ATOM 713 C CA . ASP A 1 91 ? 10.846 0.393 -9.722 1.00 52.41 91 ASP A CA 1
ATOM 714 C C . ASP A 1 91 ? 10.951 -0.434 -8.433 1.00 52.41 91 ASP A C 1
ATOM 716 O O . ASP A 1 91 ? 10.160 -0.282 -7.501 1.00 52.41 91 ASP A O 1
ATOM 720 N N . THR A 1 92 ? 11.927 -1.348 -8.379 1.00 58.97 92 THR A N 1
ATOM 721 C CA . THR A 1 92 ? 12.359 -1.953 -7.122 1.00 58.97 92 THR A CA 1
ATOM 722 C C . THR A 1 92 ? 12.707 -0.811 -6.171 1.00 58.97 92 THR A C 1
ATOM 724 O O . THR A 1 92 ? 13.312 0.169 -6.612 1.00 58.97 92 THR A O 1
ATOM 727 N N . ALA A 1 93 ? 12.386 -0.956 -4.880 1.00 57.78 93 ALA A N 1
ATOM 728 C CA . ALA A 1 93 ? 12.762 -0.037 -3.800 1.00 57.78 93 ALA A CA 1
ATOM 729 C C . ALA A 1 93 ? 14.295 0.032 -3.596 1.00 57.78 93 ALA A C 1
ATOM 731 O O . ALA A 1 93 ? 14.848 -0.346 -2.562 1.00 57.78 93 ALA A O 1
ATOM 732 N N . SER A 1 94 ? 14.983 0.476 -4.639 1.00 57.38 94 SER A N 1
ATOM 733 C CA . SER A 1 94 ? 16.405 0.723 -4.756 1.00 57.38 94 SER A CA 1
ATOM 734 C C . SER A 1 94 ? 16.711 2.134 -4.258 1.00 57.38 94 SER A C 1
ATOM 736 O O . SER A 1 94 ? 15.809 2.950 -4.046 1.00 57.38 94 SER A O 1
ATOM 738 N N . TYR A 1 95 ? 17.994 2.433 -4.063 1.00 54.41 95 TYR A N 1
ATOM 739 C CA . TYR A 1 95 ? 18.445 3.738 -3.570 1.00 54.41 95 TYR A CA 1
ATOM 740 C C . TYR A 1 95 ? 17.900 4.925 -4.382 1.00 54.41 95 TYR A C 1
ATOM 742 O O . TYR A 1 95 ? 17.620 5.968 -3.796 1.00 54.41 95 TYR A O 1
ATOM 750 N N . ASN A 1 96 ? 17.653 4.739 -5.682 1.00 54.75 96 ASN A N 1
ATOM 751 C CA . ASN A 1 96 ? 17.139 5.779 -6.578 1.00 54.75 96 ASN A CA 1
ATOM 752 C C . ASN A 1 96 ? 15.748 6.299 -6.168 1.00 54.75 96 ASN A C 1
ATOM 754 O O . ASN A 1 96 ? 15.503 7.493 -6.270 1.00 54.75 96 ASN A O 1
ATOM 758 N N . TYR A 1 97 ? 14.870 5.438 -5.639 1.00 54.31 97 TYR A N 1
ATOM 759 C CA . TYR A 1 97 ? 13.527 5.825 -5.170 1.00 54.31 97 TYR A CA 1
ATOM 760 C C . TYR A 1 97 ? 13.483 6.202 -3.681 1.00 54.31 97 TYR A C 1
ATOM 762 O O . TYR A 1 97 ? 12.532 6.824 -3.211 1.00 54.31 97 TYR A O 1
ATOM 770 N N . ARG A 1 98 ? 14.517 5.839 -2.908 1.00 54.47 98 ARG A N 1
ATOM 771 C CA . ARG A 1 98 ? 14.641 6.239 -1.493 1.00 54.47 98 ARG A CA 1
ATOM 772 C C . ARG A 1 98 ? 15.035 7.706 -1.335 1.00 54.47 98 ARG A C 1
ATOM 774 O O . ARG A 1 98 ? 14.723 8.300 -0.309 1.00 54.47 98 ARG A O 1
ATOM 781 N N . ALA A 1 99 ? 15.733 8.260 -2.326 1.00 48.59 99 ALA A N 1
ATOM 782 C CA . ALA A 1 99 ? 16.227 9.633 -2.328 1.00 48.59 99 ALA A CA 1
ATOM 783 C C . ALA A 1 99 ? 15.582 10.519 -3.409 1.00 48.59 99 ALA A C 1
ATOM 785 O O . ALA A 1 99 ? 16.011 11.661 -3.560 1.00 48.59 99 ALA A O 1
ATOM 786 N N . SER A 1 100 ? 14.581 10.019 -4.147 1.00 49.25 100 SER A N 1
ATOM 787 C CA . SER A 1 100 ? 13.898 10.792 -5.185 1.00 49.25 100 SER A CA 1
ATOM 788 C C . SER A 1 100 ? 13.125 11.953 -4.559 1.00 49.25 100 SER A C 1
ATOM 790 O O . SER A 1 100 ? 12.123 11.760 -3.871 1.00 49.25 100 SER A O 1
ATOM 792 N N . SER A 1 101 ? 13.625 13.156 -4.800 1.00 52.34 101 SER A N 1
ATOM 793 C CA . SER A 1 101 ? 12.866 14.399 -4.818 1.00 52.34 101 SER A CA 1
ATOM 794 C C . SER A 1 101 ? 12.853 14.872 -6.267 1.00 52.34 101 SER A C 1
ATOM 796 O O . SER A 1 101 ? 13.880 14.708 -6.930 1.00 52.34 101 SER A O 1
ATOM 798 N N . HIS A 1 102 ? 11.720 15.414 -6.719 1.00 45.28 102 HIS A N 1
ATOM 799 C CA . HIS A 1 102 ? 11.589 16.152 -7.978 1.00 45.28 102 HIS A CA 1
ATOM 800 C C . HIS A 1 102 ? 12.848 16.936 -8.372 1.00 45.28 102 HIS A C 1
ATOM 802 O O . HIS A 1 102 ? 13.431 17.601 -7.481 1.00 45.28 102 HIS A O 1
#

Foldseek 3Di:
DVVVVVVVVVVVVVPDDDDDPPPPPPPQPDFPQDKDKDAAPAAPEEDEAEDDDQWQDDPVRHGPTPCVVCVVVCNVVRYIYIYRTPHGVVSHPDPCRRNDDD

Sequence (102 aa):
MKKIFILLLLFLICTSSSYSEEISVFNKSISELPIHITLPEKIKANVIAIVGGKGVNNAMGKSNNYLTRNKNNFVNSDIAFYLFPNFKKSDTASYNYRASSH